Protein AF-A0A506UME7-F1 (afdb_monomer_lite)

InterPro domains:
  IPR020378 Protein of unknown function DUF4186 [PF13811] (30-136)

pLDDT: mean 78.06, std 21.52, range [30.67, 97.12]

Structure (mmCIF, N/CA/C/O backbone):
data_AF-A0A506UME7-F1
#
_entry.id   AF-A0A506UME7-F1
#
loop_
_atom_site.group_PDB
_atom_site.id
_atom_site.type_symbol
_atom_site.label_atom_id
_atom_site.label_alt_id
_atom_site.label_comp_id
_atom_site.label_asym_id
_atom_site.label_entity_id
_atom_site.label_seq_id
_atom_site.pdbx_PDB_ins_code
_atom_site.Cartn_x
_atom_site.Cartn_y
_atom_site.Cartn_z
_atom_site.occupancy
_atom_site.B_iso_or_equiv
_atom_site.auth_seq_id
_atom_site.auth_comp_id
_atom_site.auth_asym_id
_atom_site.auth_atom_id
_atom_site.pdbx_PDB_model_num
ATOM 1 N N . MET A 1 1 ? -0.975 0.465 21.335 1.00 36.22 1 MET A N 1
ATOM 2 C CA . MET A 1 1 ? -1.971 1.555 21.257 1.00 36.22 1 MET A CA 1
ATOM 3 C C . MET A 1 1 ? -1.936 2.112 19.836 1.00 36.22 1 MET A C 1
ATOM 5 O O . MET A 1 1 ? -0.828 2.354 19.367 1.00 36.22 1 MET A O 1
ATOM 9 N N . PRO A 1 2 ? -3.049 2.193 19.084 1.00 43.69 2 PRO A N 1
ATOM 10 C CA . PRO A 1 2 ? -3.061 2.982 17.850 1.00 43.69 2 PRO A CA 1
ATOM 11 C C . PRO A 1 2 ? -2.890 4.473 18.214 1.00 43.69 2 PRO A C 1
ATOM 13 O O . PRO A 1 2 ? -3.521 4.910 19.176 1.00 43.69 2 PRO A O 1
ATOM 16 N N . PRO A 1 3 ? -2.012 5.234 17.540 1.00 41.47 3 PRO A N 1
ATOM 17 C CA . PRO A 1 3 ? -1.840 6.658 17.820 1.00 41.47 3 PRO A CA 1
ATOM 18 C C . PRO A 1 3 ? -3.000 7.485 17.247 1.00 41.47 3 PRO A C 1
ATOM 20 O O . PRO A 1 3 ? -3.569 7.141 16.213 1.00 41.47 3 PRO A O 1
ATOM 23 N N . ALA A 1 4 ? -3.343 8.567 17.943 1.00 41.28 4 ALA A N 1
ATOM 24 C CA . ALA A 1 4 ? -4.382 9.509 17.552 1.00 41.28 4 ALA A CA 1
ATOM 25 C C . ALA A 1 4 ? -3.979 10.318 16.305 1.00 41.28 4 ALA A C 1
ATOM 27 O O . ALA A 1 4 ? -2.841 10.775 16.210 1.00 41.28 4 ALA A O 1
ATOM 28 N N . GLY A 1 5 ? -4.945 10.532 15.406 1.00 42.84 5 GLY A N 1
ATOM 29 C CA . GLY A 1 5 ? -4.922 11.611 14.417 1.00 42.84 5 GLY A CA 1
ATOM 30 C C . GLY A 1 5 ? -4.417 11.239 13.025 1.00 42.84 5 GLY A C 1
ATOM 31 O O . GLY A 1 5 ? -3.428 11.808 12.577 1.00 42.84 5 GLY A O 1
ATOM 32 N N . ALA A 1 6 ? -5.118 10.361 12.296 1.00 45.00 6 ALA A N 1
ATOM 33 C CA . ALA A 1 6 ? -5.141 10.529 10.841 1.00 45.00 6 ALA A CA 1
ATOM 34 C C . ALA A 1 6 ? -6.022 11.758 10.532 1.00 45.00 6 ALA A C 1
ATOM 36 O O . ALA A 1 6 ? -7.106 11.869 11.120 1.00 45.00 6 ALA A O 1
ATOM 37 N N . PRO A 1 7 ? -5.582 12.700 9.679 1.00 43.38 7 PRO A N 1
ATOM 38 C CA . PRO A 1 7 ? -6.384 13.870 9.351 1.00 43.38 7 PRO A CA 1
ATOM 39 C C . PRO A 1 7 ? -7.732 13.426 8.764 1.00 43.38 7 PRO A C 1
ATOM 41 O O . PRO A 1 7 ? -7.770 12.466 7.986 1.00 43.38 7 PRO A O 1
ATOM 44 N N . PRO A 1 8 ? -8.849 14.084 9.124 1.00 40.94 8 PRO A N 1
ATOM 45 C CA . PRO A 1 8 ? -10.132 13.772 8.522 1.00 40.94 8 PRO A CA 1
ATOM 46 C C . PRO A 1 8 ? -10.024 13.979 7.011 1.00 40.94 8 PRO A C 1
ATOM 48 O O . PRO A 1 8 ? -9.600 15.040 6.550 1.00 40.94 8 PRO A O 1
ATOM 51 N N . ILE A 1 9 ? -10.432 12.967 6.245 1.00 49.22 9 ILE A N 1
ATOM 52 C CA . ILE A 1 9 ? -10.709 13.077 4.809 1.00 49.22 9 ILE A CA 1
ATOM 53 C C . ILE A 1 9 ? -11.927 13.994 4.612 1.00 49.22 9 ILE A C 1
ATOM 55 O O . ILE A 1 9 ? -13.024 13.552 4.281 1.00 49.22 9 ILE A O 1
ATOM 59 N N . SER A 1 10 ? -11.764 15.287 4.898 1.00 38.47 10 SER A N 1
ATOM 60 C CA . SER A 1 10 ? -12.780 16.300 4.640 1.00 38.47 10 SER A CA 1
ATOM 61 C C . SER A 1 10 ? -12.920 16.460 3.135 1.00 38.47 10 SER A C 1
ATOM 63 O O . SER A 1 10 ? -12.071 17.045 2.467 1.00 38.47 10 SER A O 1
ATOM 65 N N . ALA A 1 11 ? -14.019 15.927 2.609 1.00 36.09 11 ALA A N 1
ATOM 66 C CA . ALA A 1 11 ? -14.492 16.197 1.266 1.00 36.09 11 ALA A CA 1
ATOM 67 C C . ALA A 1 11 ? -14.890 17.678 1.158 1.00 36.09 11 ALA A C 1
ATOM 69 O O . ALA A 1 11 ? -16.008 18.067 1.492 1.00 36.09 11 ALA A O 1
ATOM 70 N N . LYS A 1 12 ? -13.962 18.511 0.694 1.00 30.67 12 LYS A N 1
ATOM 71 C CA . LYS A 1 12 ? -14.269 19.793 0.059 1.00 30.67 12 LYS A CA 1
ATOM 72 C C . LYS A 1 12 ? -13.954 19.610 -1.419 1.00 30.67 12 LYS A C 1
ATOM 74 O O . LYS A 1 12 ? -12.797 19.565 -1.824 1.00 30.67 12 LYS A O 1
ATOM 79 N N . ALA A 1 13 ? -15.010 19.340 -2.179 1.00 36.31 13 ALA A N 1
ATOM 80 C CA . ALA A 1 13 ? -14.967 19.254 -3.624 1.00 36.31 13 ALA A CA 1
ATOM 81 C C . ALA A 1 13 ? -14.950 20.679 -4.173 1.00 36.31 13 ALA A C 1
ATOM 83 O O . ALA A 1 13 ? -16.007 21.254 -4.404 1.00 36.31 13 ALA A O 1
ATOM 84 N N . ASP A 1 14 ? -13.756 21.226 -4.363 1.00 36.19 14 ASP A N 1
ATOM 85 C CA . ASP A 1 14 ? -13.567 22.369 -5.240 1.00 36.19 14 ASP A CA 1
ATOM 86 C C . ASP A 1 14 ? -12.869 21.845 -6.496 1.00 36.19 14 ASP A C 1
ATOM 88 O O . ASP A 1 14 ? -11.717 21.405 -6.475 1.00 36.19 14 ASP A O 1
ATOM 92 N N . SER A 1 15 ? -13.641 21.788 -7.584 1.00 41.72 15 SER A N 1
ATOM 93 C CA . SER A 1 15 ? -13.121 21.672 -8.942 1.00 41.72 15 SER A CA 1
ATOM 94 C C . SER A 1 15 ? -12.063 22.745 -9.121 1.00 41.72 15 SER A C 1
ATOM 96 O O . SER A 1 15 ? -12.453 23.899 -9.105 1.00 41.72 15 SER A O 1
ATOM 98 N N . GLU A 1 16 ? -10.796 22.377 -9.315 1.00 40.19 16 GLU A N 1
ATOM 99 C CA . GLU A 1 16 ? -9.862 23.013 -10.251 1.00 40.19 16 GLU A CA 1
ATOM 100 C C . GLU A 1 16 ? -8.704 22.050 -10.572 1.00 40.19 16 GLU A C 1
ATOM 102 O O . GLU A 1 16 ? -8.325 21.155 -9.818 1.00 40.19 16 GLU A O 1
ATOM 107 N N . ARG A 1 17 ? -8.218 22.180 -11.799 1.00 45.94 17 ARG A N 1
ATOM 108 C CA . ARG A 1 17 ? -7.328 21.274 -12.517 1.00 45.94 17 ARG A CA 1
ATOM 109 C C . ARG A 1 17 ? -5.877 21.404 -12.029 1.00 45.94 17 ARG A C 1
ATOM 111 O O . ARG A 1 17 ? -5.303 22.477 -12.097 1.00 45.94 17 ARG A O 1
ATOM 118 N N . GLY A 1 18 ? -5.255 20.271 -11.696 1.00 44.56 18 GLY A N 1
ATOM 119 C CA . GLY A 1 18 ? -3.843 19.999 -12.004 1.00 44.56 18 GLY A CA 1
ATOM 120 C C . GLY A 1 18 ? -2.760 20.751 -11.221 1.00 44.56 18 GLY A C 1
ATOM 121 O O . GLY A 1 18 ? -2.018 21.532 -11.797 1.00 44.56 18 GLY A O 1
ATOM 122 N N . SER A 1 19 ? -2.577 20.429 -9.945 1.00 41.78 19 SER A N 1
ATOM 123 C CA . SER A 1 19 ? -1.270 20.197 -9.298 1.00 41.78 19 SER A CA 1
ATOM 124 C C . SER A 1 19 ? -1.540 19.872 -7.829 1.00 41.78 19 SER A C 1
ATOM 126 O O . SER A 1 19 ? -2.389 20.497 -7.203 1.00 41.78 19 SER A O 1
ATOM 128 N N . ALA A 1 20 ? -0.900 18.838 -7.282 1.00 45.56 20 ALA A N 1
ATOM 129 C CA . ALA A 1 20 ? -1.061 18.515 -5.869 1.00 45.56 20 ALA A CA 1
ATOM 130 C C . ALA A 1 20 ? -0.527 19.692 -5.037 1.00 45.56 20 ALA A C 1
ATOM 132 O O . ALA A 1 20 ? 0.673 19.967 -5.079 1.00 45.56 20 ALA A O 1
ATOM 133 N N . SER A 1 21 ? -1.408 20.391 -4.315 1.00 45.84 21 SER A N 1
ATOM 134 C CA . SER A 1 21 ? -1.017 21.485 -3.426 1.00 45.84 21 SER A CA 1
ATOM 135 C C . SER A 1 21 ? 0.079 21.011 -2.459 1.00 45.84 21 SER A C 1
ATOM 137 O O . SER A 1 21 ? 0.008 19.871 -1.979 1.00 45.84 21 SER A O 1
ATOM 139 N N . PRO A 1 22 ? 1.082 21.851 -2.141 1.00 51.66 22 PRO A N 1
ATOM 140 C CA . PRO A 1 22 ? 2.196 21.495 -1.253 1.00 51.66 22 PRO A CA 1
ATOM 141 C C . PRO A 1 22 ? 1.729 20.936 0.103 1.00 51.66 22 PRO A C 1
ATOM 143 O O . PRO A 1 22 ? 2.378 20.050 0.662 1.00 51.66 22 PRO A O 1
ATOM 146 N N . ASP A 1 23 ? 0.549 21.356 0.560 1.00 60.50 23 ASP A N 1
ATOM 147 C CA . ASP A 1 23 ? -0.107 20.896 1.787 1.00 60.50 23 ASP A CA 1
ATOM 148 C C . ASP A 1 23 ? -0.432 19.392 1.772 1.00 60.50 23 ASP A C 1
ATOM 150 O O . ASP A 1 23 ? -0.302 18.706 2.785 1.00 60.50 23 ASP A O 1
ATOM 154 N N . THR A 1 24 ? -0.783 18.835 0.607 1.00 64.25 24 THR A N 1
ATOM 155 C CA . THR A 1 24 ? -1.095 17.400 0.465 1.00 64.25 24 THR A CA 1
ATOM 156 C C . THR A 1 24 ? 0.176 16.547 0.519 1.00 64.25 24 THR A C 1
ATOM 158 O O . THR A 1 24 ? 0.199 15.476 1.128 1.00 64.25 24 THR A O 1
ATOM 161 N N . GLN A 1 25 ? 1.267 17.039 -0.073 1.00 64.25 25 GLN A N 1
ATOM 162 C CA . GLN A 1 25 ? 2.561 16.354 -0.070 1.00 64.25 25 GLN A CA 1
ATOM 163 C C . GLN A 1 25 ? 3.177 16.332 1.341 1.00 64.25 25 GLN A C 1
ATOM 165 O O . GLN A 1 25 ? 3.729 15.311 1.760 1.00 64.25 25 GLN A O 1
ATOM 170 N N . ALA A 1 26 ? 3.048 17.439 2.082 1.00 70.25 26 ALA A N 1
ATOM 171 C CA . ALA A 1 26 ? 3.470 17.544 3.476 1.00 70.25 26 ALA A CA 1
ATOM 172 C C . ALA A 1 26 ? 2.657 16.607 4.388 1.00 70.25 26 ALA A C 1
ATOM 174 O O . ALA A 1 26 ? 3.249 15.831 5.142 1.00 70.25 26 ALA A O 1
ATOM 175 N N . ALA A 1 27 ? 1.328 16.575 4.232 1.00 81.62 27 ALA A N 1
ATOM 176 C CA . ALA A 1 27 ? 0.447 15.682 4.988 1.00 81.62 27 ALA A CA 1
ATOM 177 C C . ALA A 1 27 ? 0.789 14.191 4.783 1.00 81.62 27 ALA A C 1
ATOM 179 O O . ALA A 1 27 ? 0.838 13.415 5.741 1.00 81.62 27 ALA A O 1
ATOM 180 N N . PHE A 1 28 ? 1.102 13.764 3.552 1.00 91.44 28 PHE A N 1
ATOM 181 C CA . PHE A 1 28 ? 1.576 12.394 3.322 1.00 91.44 28 PHE A CA 1
ATOM 182 C C . PHE A 1 28 ? 2.943 12.127 3.954 1.00 91.44 28 PHE A C 1
ATOM 184 O O . PHE A 1 28 ? 3.187 11.014 4.423 1.00 91.44 28 PHE A O 1
ATOM 191 N N . GLY A 1 29 ? 3.826 13.124 4.010 1.00 90.31 29 GLY A N 1
ATOM 192 C CA . GLY A 1 29 ? 5.106 13.022 4.706 1.00 90.31 29 GLY A CA 1
ATOM 193 C C . GLY A 1 29 ? 4.941 12.620 6.174 1.00 90.31 29 GLY A C 1
ATOM 194 O O . GLY A 1 29 ? 5.611 11.690 6.632 1.00 90.31 29 GLY A O 1
ATOM 195 N N . GLU A 1 30 ? 4.006 13.256 6.878 1.00 91.62 30 GLU A N 1
ATOM 196 C CA . GLU A 1 30 ? 3.689 12.967 8.281 1.00 91.62 30 GLU A CA 1
ATOM 197 C C . GLU A 1 30 ? 3.108 11.561 8.466 1.00 91.62 30 GLU A C 1
ATOM 199 O O . GLU A 1 30 ? 3.605 10.791 9.292 1.00 91.62 30 GLU A O 1
ATOM 204 N N . ILE A 1 31 ? 2.132 11.172 7.637 1.00 93.75 31 ILE A N 1
ATOM 205 C CA . ILE A 1 31 ? 1.535 9.826 7.667 1.00 93.75 31 ILE A CA 1
ATOM 206 C C . ILE A 1 31 ? 2.617 8.756 7.456 1.00 93.75 31 ILE A C 1
ATOM 208 O O . ILE A 1 31 ? 2.710 7.775 8.202 1.00 93.75 31 ILE A O 1
ATOM 212 N N . LEU A 1 32 ? 3.489 8.943 6.461 1.00 93.81 32 LEU A N 1
ATOM 213 C CA . LEU A 1 32 ? 4.578 8.009 6.174 1.00 93.81 32 LEU A CA 1
ATOM 214 C C . LEU A 1 32 ? 5.632 7.975 7.287 1.00 93.81 32 LEU A C 1
ATOM 216 O O . LEU A 1 32 ? 6.213 6.914 7.535 1.00 93.81 32 LEU A O 1
ATOM 220 N N . ALA A 1 33 ? 5.896 9.098 7.956 1.00 92.00 33 ALA A N 1
ATOM 221 C CA . ALA A 1 33 ? 6.779 9.145 9.117 1.00 92.00 33 ALA A CA 1
ATOM 222 C C . ALA A 1 33 ? 6.180 8.373 10.302 1.00 92.00 33 ALA A C 1
ATOM 224 O O . ALA A 1 33 ? 6.863 7.538 10.898 1.00 92.00 33 ALA A O 1
ATOM 225 N N . GLN A 1 34 ? 4.888 8.556 10.577 1.00 92.69 34 GLN A N 1
ATOM 226 C CA . GLN A 1 34 ? 4.179 7.843 11.637 1.00 92.69 34 GLN A CA 1
ATOM 227 C C . GLN A 1 34 ? 4.165 6.331 11.389 1.00 92.69 34 GLN A C 1
ATOM 229 O O . GLN A 1 34 ? 4.444 5.545 12.294 1.00 92.69 34 GLN A O 1
ATOM 234 N N . LEU A 1 35 ? 3.920 5.895 10.153 1.00 92.88 35 LEU A N 1
ATOM 235 C CA . LEU A 1 35 ? 3.914 4.476 9.795 1.00 92.88 35 LEU A CA 1
ATOM 236 C C . LEU A 1 35 ? 5.278 3.803 10.004 1.00 92.88 35 LEU A C 1
ATOM 238 O O . LEU A 1 35 ? 5.323 2.630 10.380 1.00 92.88 35 LEU A O 1
ATOM 242 N N . LYS A 1 36 ? 6.388 4.533 9.819 1.00 90.44 36 LYS A N 1
ATOM 243 C CA . LYS A 1 36 ? 7.753 4.020 10.046 1.00 90.44 36 LYS A CA 1
ATOM 244 C C . LYS A 1 36 ? 8.053 3.708 11.513 1.00 90.44 36 LYS A C 1
ATOM 246 O O . LYS A 1 36 ? 8.998 2.972 11.767 1.00 90.44 36 LYS A O 1
ATOM 251 N N . THR A 1 37 ? 7.251 4.187 12.464 1.00 91.94 37 THR A N 1
ATOM 252 C CA . THR A 1 37 ? 7.393 3.806 13.883 1.00 91.94 37 THR A CA 1
ATOM 253 C C . THR A 1 37 ? 7.060 2.330 14.135 1.00 91.94 37 THR A C 1
ATOM 255 O O . THR A 1 37 ? 7.477 1.756 15.136 1.00 91.94 37 THR A O 1
ATOM 258 N N . SER A 1 38 ? 6.335 1.677 13.220 1.00 94.06 38 SER A N 1
ATOM 259 C CA . SER A 1 38 ? 6.072 0.241 13.287 1.00 94.06 38 SER A CA 1
ATOM 260 C C . SER A 1 38 ? 7.217 -0.559 12.663 1.00 94.06 38 SER A C 1
ATOM 262 O O . SER A 1 38 ? 7.435 -0.481 11.454 1.00 94.06 38 SER A O 1
ATOM 264 N N . GLU A 1 39 ? 7.867 -1.432 13.441 1.00 92.62 39 GLU A N 1
ATOM 265 C CA . GLU A 1 39 ? 8.934 -2.331 12.954 1.00 92.62 39 GLU A CA 1
ATOM 266 C C . GLU A 1 39 ? 8.507 -3.193 11.755 1.00 92.62 39 GLU A C 1
ATOM 268 O O . GLU A 1 39 ? 9.299 -3.520 10.864 1.00 92.62 39 GLU A O 1
ATOM 273 N N . PHE A 1 40 ? 7.230 -3.586 11.711 1.00 92.44 40 PHE A N 1
ATOM 274 C CA . PHE A 1 40 ? 6.695 -4.326 10.575 1.00 92.44 40 PHE A CA 1
ATOM 275 C C . PHE A 1 40 ? 6.672 -3.478 9.307 1.00 92.44 40 PHE A C 1
ATOM 277 O O . PHE A 1 40 ? 6.978 -3.985 8.238 1.00 92.44 40 PHE A O 1
ATOM 284 N N . ARG A 1 41 ? 6.330 -2.193 9.404 1.00 93.25 41 ARG A N 1
ATOM 285 C CA . ARG A 1 41 ? 6.206 -1.305 8.242 1.00 93.25 41 ARG A CA 1
ATOM 286 C C . ARG A 1 41 ? 7.551 -0.736 7.807 1.00 93.25 41 ARG A C 1
ATOM 288 O O . ARG A 1 41 ? 7.805 -0.609 6.612 1.00 93.25 41 ARG A O 1
ATOM 295 N N . ALA A 1 42 ? 8.434 -0.464 8.765 1.00 92.69 42 ALA A N 1
ATOM 296 C CA . ALA A 1 42 ? 9.763 0.087 8.527 1.00 92.69 42 ALA A CA 1
ATOM 297 C C . ALA A 1 42 ? 10.655 -0.820 7.662 1.00 92.69 42 ALA A C 1
ATOM 299 O O . ALA A 1 42 ? 11.495 -0.319 6.917 1.00 92.69 42 ALA A O 1
ATOM 300 N N . ARG A 1 43 ? 10.452 -2.146 7.710 1.00 93.38 43 ARG A N 1
ATOM 301 C CA . ARG A 1 43 ? 11.274 -3.112 6.958 1.00 93.38 43 ARG A CA 1
ATOM 302 C C . ARG A 1 43 ? 11.049 -3.084 5.441 1.00 93.38 43 ARG A C 1
ATOM 304 O O . ARG A 1 43 ? 11.849 -3.649 4.698 1.00 93.38 43 ARG A O 1
ATOM 311 N N . PHE A 1 44 ? 9.959 -2.479 4.961 1.00 94.12 44 PHE A N 1
ATOM 312 C CA . PHE A 1 44 ? 9.653 -2.458 3.532 1.00 94.12 44 PHE A CA 1
ATOM 313 C C . PHE A 1 44 ? 10.495 -1.411 2.794 1.00 94.12 44 PHE A C 1
ATOM 315 O O . PHE A 1 44 ? 10.565 -0.235 3.159 1.00 94.12 44 PHE A O 1
ATOM 322 N N . SER A 1 45 ? 11.122 -1.845 1.705 1.00 92.56 45 SER A N 1
ATOM 323 C CA . SER A 1 45 ? 11.948 -1.020 0.825 1.00 92.56 45 SER A CA 1
ATOM 324 C C . SER A 1 45 ? 11.852 -1.529 -0.612 1.00 92.56 45 SER A C 1
ATOM 326 O O . SER A 1 45 ? 11.550 -2.699 -0.841 1.00 92.56 45 SER A O 1
ATOM 328 N N . LEU A 1 46 ? 12.086 -0.656 -1.593 1.00 93.31 46 LEU A N 1
ATOM 329 C CA . LEU A 1 46 ? 12.192 -1.072 -2.990 1.00 93.31 46 LEU A CA 1
ATOM 330 C C . LEU A 1 46 ? 13.626 -1.533 -3.266 1.00 93.31 46 LEU A C 1
ATOM 332 O O . LEU A 1 46 ? 14.569 -0.778 -3.026 1.00 93.31 46 LEU A O 1
ATOM 336 N N . SER A 1 47 ? 13.793 -2.746 -3.798 1.00 92.62 47 SER A N 1
ATOM 337 C CA . SER A 1 47 ? 15.080 -3.195 -4.344 1.00 92.62 47 SER A CA 1
ATOM 338 C C . SER A 1 47 ? 15.479 -2.346 -5.555 1.00 92.62 47 SER A C 1
ATOM 340 O O . SER A 1 47 ? 14.628 -1.696 -6.165 1.00 92.62 47 SER A O 1
ATOM 342 N N . ARG A 1 48 ? 16.760 -2.380 -5.951 1.00 92.06 48 ARG A N 1
ATOM 343 C CA . ARG A 1 48 ? 17.241 -1.654 -7.142 1.00 92.06 48 ARG A CA 1
ATOM 344 C C . ARG A 1 48 ? 16.434 -1.998 -8.399 1.00 92.06 48 ARG A C 1
ATOM 346 O O . ARG A 1 48 ? 16.053 -1.094 -9.134 1.00 92.06 48 ARG A O 1
ATOM 353 N N . ASP A 1 49 ? 16.086 -3.269 -8.587 1.00 92.81 49 ASP A N 1
ATOM 354 C CA . ASP A 1 49 ? 15.289 -3.719 -9.736 1.00 92.81 49 ASP A CA 1
ATOM 355 C C . ASP A 1 49 ? 13.867 -3.153 -9.720 1.00 92.81 49 ASP A C 1
ATOM 357 O O . ASP A 1 49 ? 13.347 -2.746 -10.758 1.00 92.81 49 ASP A O 1
ATOM 361 N N . LEU A 1 50 ? 13.239 -3.088 -8.540 1.00 93.88 50 LEU A N 1
ATOM 362 C CA . LEU A 1 50 ? 11.899 -2.521 -8.387 1.00 93.88 50 LEU A CA 1
ATOM 363 C C . LEU A 1 50 ? 11.901 -0.998 -8.536 1.00 93.88 50 LEU A C 1
ATOM 365 O O . LEU A 1 50 ? 10.952 -0.454 -9.094 1.00 93.88 50 LEU A O 1
ATOM 369 N N . GLN A 1 51 ? 12.960 -0.318 -8.089 1.00 92.88 51 GLN A N 1
ATOM 370 C CA . GLN A 1 51 ? 13.156 1.110 -8.352 1.00 92.88 51 GLN A CA 1
ATOM 371 C C . GLN A 1 51 ? 13.333 1.360 -9.854 1.00 92.88 51 GLN A C 1
ATOM 373 O O . GLN A 1 51 ? 12.665 2.223 -10.412 1.00 92.88 51 GLN A O 1
ATOM 378 N N . ALA A 1 52 ? 14.172 0.574 -10.534 1.00 91.81 52 ALA A N 1
ATOM 379 C CA . ALA A 1 52 ? 14.365 0.683 -11.977 1.00 91.81 52 ALA A CA 1
ATOM 380 C C . ALA A 1 52 ? 13.066 0.394 -12.746 1.00 91.81 52 ALA A C 1
ATOM 382 O O . ALA A 1 52 ? 12.737 1.116 -13.681 1.00 91.81 52 ALA A O 1
ATOM 383 N N . TYR A 1 53 ? 12.297 -0.615 -12.327 1.00 93.19 53 TYR A N 1
ATOM 384 C CA . TYR A 1 53 ? 10.972 -0.893 -12.879 1.00 93.19 53 TYR A CA 1
ATOM 385 C C . TYR A 1 53 ? 10.013 0.290 -12.689 1.00 93.19 53 TYR A C 1
ATOM 387 O O . TYR A 1 53 ? 9.362 0.696 -13.647 1.00 93.19 53 TYR A O 1
ATOM 395 N N . ALA A 1 54 ? 9.955 0.867 -11.483 1.00 92.81 54 ALA A N 1
ATOM 396 C CA . ALA A 1 54 ? 9.118 2.029 -11.193 1.00 92.81 54 ALA A CA 1
ATOM 397 C C . ALA A 1 54 ? 9.499 3.239 -12.063 1.00 92.81 54 ALA A C 1
ATOM 399 O O . ALA A 1 54 ? 8.618 3.868 -12.640 1.00 92.81 54 ALA A O 1
ATOM 400 N N . ARG A 1 55 ? 10.802 3.513 -12.227 1.00 90.31 55 ARG A N 1
ATOM 401 C CA . ARG A 1 55 ? 11.301 4.582 -13.110 1.00 90.31 55 ARG A CA 1
ATOM 402 C C . ARG A 1 55 ? 10.935 4.339 -14.572 1.00 90.31 55 ARG A C 1
ATOM 404 O O . ARG A 1 55 ? 10.433 5.251 -15.207 1.00 90.31 55 ARG A O 1
ATOM 411 N N . ARG A 1 56 ? 11.148 3.120 -15.087 1.00 91.75 56 ARG A N 1
ATOM 412 C CA . ARG A 1 56 ? 10.843 2.775 -16.489 1.00 91.75 56 ARG A CA 1
ATOM 413 C C . ARG A 1 56 ? 9.356 2.870 -16.814 1.00 91.75 56 ARG A C 1
ATOM 415 O O . ARG A 1 56 ? 9.005 3.237 -17.925 1.00 91.75 56 ARG A O 1
ATOM 422 N N . LYS A 1 57 ? 8.486 2.486 -15.877 1.00 91.62 57 LYS A N 1
ATOM 423 C CA . LYS A 1 57 ? 7.032 2.536 -16.085 1.00 91.62 57 LYS A CA 1
ATOM 424 C C . LYS A 1 57 ? 6.460 3.945 -15.962 1.00 91.62 57 LYS A C 1
ATOM 426 O O . LYS A 1 57 ? 5.470 4.232 -16.623 1.00 91.62 57 LYS A O 1
ATOM 431 N N . GLY A 1 58 ? 7.073 4.794 -15.142 1.00 90.69 58 GLY A N 1
ATOM 432 C CA . GLY A 1 58 ? 6.581 6.143 -14.895 1.00 90.69 58 GLY A CA 1
ATOM 433 C C . GLY A 1 58 ? 5.377 6.174 -13.953 1.00 90.69 58 GLY A C 1
ATOM 434 O O . GLY A 1 58 ? 4.844 5.145 -13.523 1.00 90.69 58 GLY A O 1
ATOM 435 N N . LEU A 1 59 ? 4.975 7.390 -13.586 1.00 90.00 59 LEU A N 1
ATOM 436 C CA . LEU A 1 59 ? 3.965 7.611 -12.550 1.00 90.00 59 LEU A CA 1
ATOM 437 C C . LEU A 1 59 ? 2.557 7.192 -13.001 1.00 90.00 59 LEU A C 1
ATOM 439 O O . LEU A 1 59 ? 1.851 6.553 -12.224 1.00 90.00 59 LEU A O 1
ATOM 443 N N . LEU A 1 60 ? 2.185 7.476 -14.254 1.00 91.06 60 LEU A N 1
ATOM 444 C CA . LEU A 1 60 ? 0.858 7.160 -14.799 1.00 91.06 60 LEU A CA 1
ATOM 445 C C . LEU A 1 60 ? 0.572 5.652 -14.790 1.00 91.06 60 LEU A C 1
ATOM 447 O O . LEU A 1 60 ? -0.423 5.211 -14.224 1.00 91.06 60 LEU A O 1
ATOM 451 N N . ALA A 1 61 ? 1.496 4.833 -15.298 1.00 93.81 61 ALA A N 1
ATOM 452 C CA . ALA A 1 61 ? 1.321 3.380 -15.291 1.00 93.81 61 ALA A CA 1
ATOM 453 C C . ALA A 1 61 ? 1.280 2.804 -13.861 1.00 93.81 61 ALA A C 1
ATOM 455 O O . ALA A 1 61 ? 0.562 1.844 -13.576 1.00 93.81 61 ALA A O 1
ATOM 456 N N . LEU A 1 62 ? 2.051 3.374 -12.926 1.00 95.06 62 LEU A N 1
ATOM 457 C CA . LEU A 1 62 ? 1.988 2.968 -11.519 1.00 95.06 62 LEU A CA 1
ATOM 458 C C . LEU A 1 62 ? 0.649 3.338 -10.874 1.00 95.06 62 LEU A C 1
ATOM 460 O O . LEU A 1 62 ? 0.161 2.563 -10.046 1.00 95.06 62 LEU A O 1
ATOM 464 N N . GLN A 1 63 ? 0.068 4.477 -11.254 1.00 95.75 63 GLN A N 1
ATOM 465 C CA . GLN A 1 63 ? -1.255 4.901 -10.817 1.00 95.75 63 GLN A CA 1
ATOM 466 C C . GLN A 1 63 ? -2.330 3.929 -11.313 1.00 95.75 63 GLN A C 1
ATOM 468 O O . GLN A 1 63 ? -3.057 3.383 -10.488 1.00 95.75 63 GLN A O 1
ATOM 473 N N . GLU A 1 64 ? -2.359 3.613 -12.609 1.00 96.31 64 GLU A N 1
ATOM 474 C CA . GLU A 1 64 ? -3.300 2.641 -13.191 1.00 96.31 64 GLU A CA 1
ATOM 475 C C . GLU A 1 64 ? -3.204 1.269 -12.505 1.00 96.31 64 GLU A C 1
ATOM 477 O O . GLU A 1 64 ? -4.202 0.632 -12.155 1.00 96.31 64 GLU A O 1
ATOM 482 N N . HIS A 1 65 ? -1.978 0.799 -12.248 1.00 96.88 65 HIS A N 1
ATOM 483 C CA . HIS A 1 65 ? -1.771 -0.444 -11.512 1.00 96.88 65 HIS A CA 1
ATOM 484 C C . HIS A 1 65 ? -2.330 -0.368 -10.088 1.00 96.88 65 HIS A C 1
ATOM 486 O O . HIS A 1 65 ? -2.934 -1.336 -9.619 1.00 96.88 65 HIS A O 1
ATOM 492 N N . ALA A 1 66 ? -2.117 0.750 -9.388 1.00 97.06 66 ALA A N 1
ATOM 493 C CA . ALA A 1 66 ? -2.647 0.958 -8.048 1.00 97.06 66 ALA A CA 1
ATOM 494 C C . ALA A 1 66 ? -4.177 1.001 -8.047 1.00 97.06 66 ALA A C 1
ATOM 496 O O . ALA A 1 66 ? -4.786 0.283 -7.257 1.00 97.06 66 ALA A O 1
ATOM 497 N N . GLU A 1 67 ? -4.792 1.743 -8.964 1.00 96.94 67 GLU A N 1
ATOM 498 C CA . GLU A 1 67 ? -6.244 1.808 -9.149 1.00 96.94 67 GLU A CA 1
ATOM 499 C C . GLU A 1 67 ? -6.853 0.423 -9.337 1.00 96.94 67 GLU A C 1
ATOM 501 O O . GLU A 1 67 ? -7.782 0.045 -8.614 1.00 96.94 67 GLU A O 1
ATOM 506 N N . ARG A 1 68 ? -6.276 -0.377 -10.238 1.00 96.88 68 ARG A N 1
ATOM 507 C CA . ARG A 1 68 ? -6.735 -1.744 -10.483 1.00 96.88 68 ARG A CA 1
ATOM 508 C C . ARG A 1 68 ? -6.590 -2.618 -9.239 1.00 96.88 68 ARG A C 1
ATOM 510 O O . ARG A 1 68 ? -7.542 -3.283 -8.838 1.00 96.88 68 ARG A O 1
ATOM 517 N N . PHE A 1 69 ? -5.427 -2.606 -8.582 1.00 96.12 69 PHE A N 1
ATOM 518 C CA . PHE A 1 69 ? -5.213 -3.426 -7.386 1.00 96.12 69 PHE A CA 1
ATOM 519 C C . PHE A 1 69 ? -6.133 -3.039 -6.228 1.00 96.12 69 PHE A C 1
ATOM 521 O O . PHE A 1 69 ? -6.633 -3.926 -5.538 1.00 96.12 69 PHE A O 1
ATOM 528 N N . ILE A 1 70 ? -6.356 -1.744 -6.004 1.00 96.12 70 ILE A N 1
ATOM 529 C CA . ILE A 1 70 ? -7.254 -1.265 -4.953 1.00 96.12 70 ILE A CA 1
ATOM 530 C C . ILE A 1 70 ? -8.694 -1.645 -5.279 1.00 96.12 70 ILE A C 1
ATOM 532 O O . ILE A 1 70 ? -9.368 -2.211 -4.419 1.00 96.12 70 ILE A O 1
ATOM 536 N N . SER A 1 71 ? -9.141 -1.424 -6.513 1.00 94.38 71 SER A N 1
ATOM 537 C CA . SER A 1 71 ? -10.511 -1.725 -6.936 1.00 94.38 71 SER A CA 1
ATOM 538 C C . SER A 1 71 ? -10.829 -3.219 -6.864 1.00 94.38 71 SER A C 1
ATOM 540 O O . SER A 1 71 ? -11.861 -3.604 -6.325 1.00 94.38 71 SER A O 1
ATOM 542 N N . GLU A 1 72 ? -9.923 -4.075 -7.336 1.00 92.62 72 GLU A N 1
ATOM 543 C CA . GLU A 1 72 ? -10.144 -5.525 -7.363 1.00 92.62 72 GLU A CA 1
ATOM 544 C C . GLU A 1 72 ? -10.001 -6.173 -5.981 1.00 92.62 72 GLU A C 1
ATOM 546 O O . GLU A 1 72 ? -10.737 -7.100 -5.645 1.00 92.62 72 GLU A O 1
ATOM 551 N N . ARG A 1 73 ? -9.019 -5.735 -5.181 1.00 93.62 73 ARG A N 1
ATOM 552 C CA . ARG A 1 73 ? -8.570 -6.502 -4.004 1.00 93.62 73 ARG A CA 1
ATOM 553 C C . ARG A 1 73 ? -8.904 -5.873 -2.669 1.00 93.62 73 ARG A C 1
ATOM 555 O O . ARG A 1 73 ? -8.820 -6.577 -1.672 1.00 93.62 73 ARG A O 1
ATOM 562 N N . LEU A 1 74 ? -9.239 -4.586 -2.625 1.00 92.81 74 LEU A N 1
ATOM 563 C CA . LEU A 1 74 ? -9.449 -3.876 -1.363 1.00 92.81 74 LEU A CA 1
ATOM 564 C C . LEU A 1 74 ? -10.802 -3.168 -1.310 1.00 92.81 74 LEU A C 1
ATOM 566 O O . LEU A 1 74 ? -11.431 -3.175 -0.258 1.00 92.81 74 LEU A O 1
ATOM 570 N N . ALA A 1 75 ? -11.279 -2.613 -2.424 1.00 92.94 75 ALA A N 1
ATOM 571 C CA . ALA A 1 75 ? -12.505 -1.826 -2.494 1.00 92.94 75 ALA A CA 1
ATOM 572 C C . ALA A 1 75 ? -13.805 -2.568 -2.141 1.00 92.94 75 ALA A C 1
ATOM 574 O O . ALA A 1 75 ? -14.671 -1.915 -1.559 1.00 92.94 75 ALA A O 1
ATOM 575 N N . PRO A 1 76 ? -13.984 -3.881 -2.397 1.00 94.44 76 PRO A N 1
ATOM 576 C CA . PRO A 1 76 ? -15.189 -4.595 -1.973 1.00 94.44 76 PRO A CA 1
ATOM 577 C C . PRO A 1 76 ? -15.384 -4.566 -0.453 1.00 94.44 76 PRO A C 1
ATOM 579 O O . PRO A 1 76 ? -14.409 -4.530 0.297 1.00 94.44 76 PRO A O 1
ATOM 582 N N . ALA A 1 77 ? -16.637 -4.610 0.013 1.00 91.38 77 ALA A N 1
ATOM 583 C CA . ALA A 1 77 ? -16.974 -4.588 1.444 1.00 91.38 77 ALA A CA 1
ATOM 584 C C . ALA A 1 77 ? -16.359 -5.755 2.234 1.00 91.38 77 ALA A C 1
ATOM 586 O O . ALA A 1 77 ? -15.931 -5.588 3.376 1.00 91.38 77 ALA A O 1
ATOM 587 N N . GLN A 1 78 ? -16.303 -6.922 1.593 1.00 90.12 78 GLN A N 1
ATOM 588 C CA . GLN A 1 78 ? -15.705 -8.151 2.103 1.00 90.12 78 GLN A CA 1
ATOM 589 C C . GLN A 1 78 ? -14.736 -8.679 1.047 1.00 90.12 78 GLN A C 1
ATOM 591 O O . GLN A 1 78 ? -15.104 -9.514 0.217 1.00 90.12 78 GLN A O 1
ATOM 596 N N . PRO A 1 79 ? -13.516 -8.134 0.984 1.00 88.38 79 PRO A N 1
ATOM 597 C CA . PRO A 1 79 ? -12.626 -8.493 -0.093 1.00 88.38 79 PRO A CA 1
ATOM 598 C C . PRO A 1 79 ? -12.010 -9.884 0.158 1.00 88.38 79 PRO A C 1
ATOM 600 O O . PRO A 1 79 ? -11.779 -10.305 1.294 1.00 88.38 79 PRO A O 1
ATOM 603 N N . PHE A 1 80 ? -11.779 -10.640 -0.919 1.00 85.19 80 PHE A N 1
ATOM 604 C CA . PHE A 1 80 ? -11.380 -12.048 -0.834 1.00 85.19 80 PHE A CA 1
ATOM 605 C C . PHE A 1 80 ? -10.054 -12.216 -0.080 1.00 85.19 80 PHE A C 1
ATOM 607 O O . PHE A 1 80 ? -9.086 -11.519 -0.380 1.00 85.19 80 PHE A O 1
ATOM 614 N N . LYS A 1 81 ? -10.000 -13.157 0.875 1.00 87.50 81 LYS A N 1
ATOM 615 C CA . LYS A 1 81 ? -8.828 -13.429 1.735 1.00 87.50 81 LYS A CA 1
ATOM 616 C C . LYS A 1 81 ? -8.298 -12.190 2.473 1.00 87.50 81 LYS A C 1
ATOM 618 O O . LYS A 1 81 ? -7.081 -11.993 2.526 1.00 87.50 81 LYS A O 1
ATOM 623 N N . ASP A 1 82 ? -9.185 -11.362 3.031 1.00 86.12 82 ASP A N 1
ATOM 624 C CA . ASP A 1 82 ? -8.801 -10.178 3.815 1.00 86.12 82 ASP A CA 1
ATOM 625 C C . ASP A 1 82 ? -7.701 -10.489 4.847 1.00 86.12 82 ASP A C 1
ATOM 627 O O . ASP A 1 82 ? -7.692 -11.533 5.500 1.00 86.12 82 ASP A O 1
ATOM 631 N N . GLY A 1 83 ? -6.688 -9.623 4.905 1.00 85.38 83 GLY A N 1
ATOM 632 C CA . GLY A 1 83 ? -5.443 -9.854 5.654 1.00 85.38 83 GLY A CA 1
ATOM 633 C C . GLY A 1 83 ? -4.340 -10.621 4.907 1.00 85.38 83 GLY A C 1
ATOM 634 O O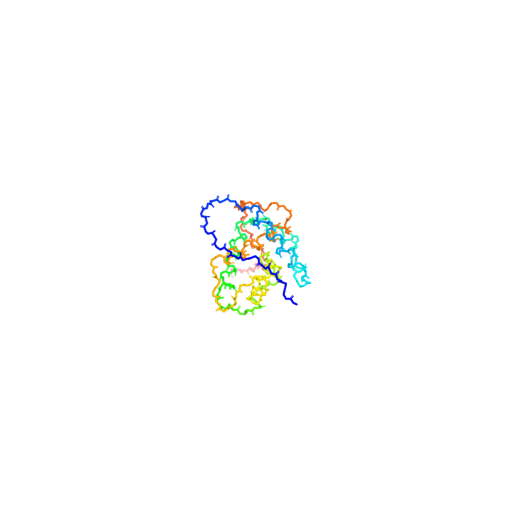 . GLY A 1 83 ? -3.185 -10.567 5.325 1.00 85.38 83 GLY A O 1
ATOM 635 N N . LYS A 1 84 ? -4.645 -11.298 3.790 1.00 87.25 84 LYS A N 1
ATOM 636 C CA . LYS A 1 84 ? -3.684 -12.050 2.948 1.00 87.25 84 LYS A CA 1
ATOM 637 C C . LYS A 1 84 ? -3.819 -11.740 1.446 1.00 87.25 84 LYS A C 1
ATOM 639 O O . LYS A 1 84 ? -3.420 -12.536 0.600 1.00 87.25 84 LYS A O 1
ATOM 644 N N . GLN A 1 85 ? -4.391 -10.587 1.116 1.00 85.69 85 GLN A N 1
ATOM 645 C CA . GLN A 1 85 ? -4.817 -10.209 -0.242 1.00 85.69 85 GLN A CA 1
ATOM 646 C C . GLN A 1 85 ? -3.657 -9.738 -1.114 1.00 85.69 85 GLN A C 1
ATOM 648 O O . GLN A 1 85 ? -3.624 -9.971 -2.324 1.00 85.69 85 GLN A O 1
ATOM 653 N N . THR A 1 86 ? -2.701 -9.057 -0.482 1.00 85.56 86 THR A N 1
ATOM 654 C CA . THR A 1 86 ? -1.579 -8.413 -1.154 1.00 85.56 86 THR A CA 1
ATOM 655 C C . THR A 1 86 ? -0.301 -9.235 -0.980 1.00 85.56 86 THR A C 1
ATOM 657 O O . THR A 1 86 ? 0.168 -9.401 0.151 1.00 85.56 86 THR A O 1
ATOM 660 N N . PRO A 1 87 ? 0.325 -9.700 -2.078 1.00 91.06 87 PRO A N 1
ATOM 661 C CA . PRO A 1 87 ? 1.645 -10.328 -2.031 1.00 91.06 87 PRO A CA 1
ATOM 662 C C . PRO A 1 87 ? 2.692 -9.420 -1.369 1.00 91.06 87 PRO A C 1
ATOM 664 O O . PRO A 1 87 ? 2.629 -8.207 -1.496 1.00 91.06 87 PRO A O 1
ATOM 667 N N . MET A 1 88 ? 3.700 -9.969 -0.691 1.00 88.56 88 MET A N 1
ATOM 668 C CA . MET A 1 88 ? 4.760 -9.142 -0.076 1.00 88.56 88 MET A CA 1
ATOM 669 C C . MET A 1 88 ? 5.903 -8.772 -1.041 1.00 88.56 88 MET A C 1
ATOM 671 O O . MET A 1 88 ? 6.852 -8.101 -0.643 1.00 88.56 88 MET A O 1
ATOM 675 N N . LYS A 1 89 ? 5.859 -9.246 -2.294 1.00 87.06 89 LYS A N 1
ATOM 676 C CA . LYS A 1 89 ? 6.922 -9.098 -3.303 1.00 87.06 89 LYS A CA 1
ATOM 677 C C . LYS A 1 89 ? 6.329 -8.980 -4.711 1.00 87.06 89 LYS A C 1
ATOM 679 O O . LYS A 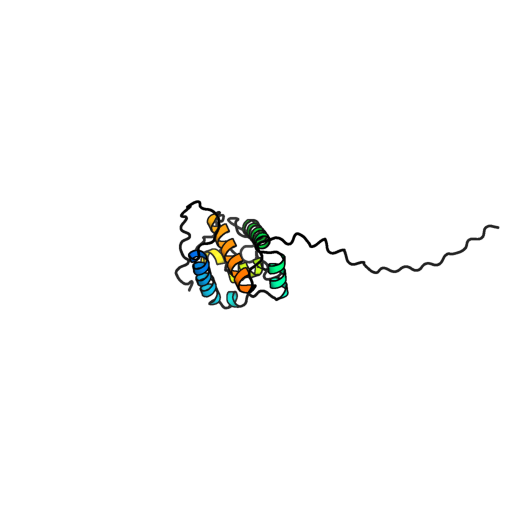1 89 ? 5.152 -9.262 -4.918 1.00 87.06 89 LYS A O 1
ATOM 684 N N . GLY A 1 90 ? 7.168 -8.612 -5.679 1.00 89.62 90 GLY A N 1
ATOM 685 C CA . GLY A 1 90 ? 6.877 -8.731 -7.114 1.00 89.62 90 GLY A CA 1
ATOM 686 C C . GLY A 1 90 ? 6.366 -7.464 -7.801 1.00 89.62 90 GLY A C 1
ATOM 687 O O . GLY A 1 90 ? 6.461 -7.377 -9.017 1.00 89.62 90 GLY A O 1
ATOM 688 N N . HIS A 1 91 ? 5.880 -6.464 -7.058 1.00 95.12 91 HIS A N 1
ATOM 689 C CA . HIS A 1 91 ? 5.459 -5.187 -7.642 1.00 95.12 91 HIS A CA 1
ATOM 690 C C . HIS A 1 91 ? 5.649 -4.026 -6.651 1.00 95.12 91 HIS A C 1
ATOM 692 O O . HIS A 1 91 ? 5.304 -4.208 -5.479 1.00 95.12 91 HIS A O 1
ATOM 698 N N . PRO A 1 92 ? 6.116 -2.828 -7.074 1.00 96.00 92 PRO A N 1
ATOM 699 C CA . PRO A 1 92 ? 6.306 -1.687 -6.170 1.00 96.00 92 PRO A CA 1
ATOM 700 C C . PRO A 1 92 ? 5.046 -1.328 -5.375 1.00 96.00 92 PRO A C 1
ATOM 702 O O . PRO A 1 92 ? 5.125 -1.114 -4.170 1.00 96.00 92 PRO A O 1
ATOM 705 N N . VAL A 1 93 ? 3.876 -1.362 -6.023 1.00 96.88 93 VAL A N 1
ATOM 706 C CA . VAL A 1 93 ? 2.578 -1.092 -5.374 1.00 96.88 93 VAL A CA 1
ATOM 707 C C . VAL A 1 93 ? 2.260 -2.086 -4.254 1.00 96.88 93 VAL A C 1
ATOM 709 O O . VAL A 1 93 ? 1.731 -1.685 -3.223 1.00 96.88 93 VAL A O 1
ATOM 712 N N . PHE A 1 94 ? 2.617 -3.365 -4.391 1.00 96.62 94 PHE A N 1
ATOM 713 C CA . PHE A 1 94 ? 2.374 -4.334 -3.320 1.00 96.62 94 PHE A CA 1
ATOM 714 C C . PHE A 1 94 ? 3.238 -4.051 -2.091 1.00 96.62 94 PHE A C 1
ATOM 716 O O . PHE A 1 94 ? 2.748 -4.109 -0.965 1.00 96.62 94 PHE A O 1
ATOM 723 N N . LEU A 1 95 ? 4.510 -3.691 -2.293 1.00 96.56 95 LEU A N 1
ATOM 724 C CA . LEU A 1 95 ? 5.378 -3.280 -1.188 1.00 96.56 95 LEU A CA 1
ATOM 725 C C . LEU A 1 95 ? 4.877 -1.979 -0.550 1.00 96.56 95 LEU A C 1
ATOM 727 O O . LEU A 1 95 ? 4.852 -1.881 0.676 1.00 96.56 95 LEU A O 1
ATOM 731 N N . ALA A 1 96 ? 4.418 -1.029 -1.368 1.00 96.81 96 ALA A N 1
ATOM 732 C CA . ALA A 1 96 ? 3.813 0.209 -0.896 1.00 96.81 96 ALA A CA 1
ATOM 733 C C . ALA A 1 96 ? 2.568 -0.067 -0.040 1.00 96.81 96 ALA A C 1
ATOM 735 O O . ALA A 1 96 ? 2.446 0.492 1.040 1.00 96.81 96 ALA A O 1
ATOM 736 N N . GLN A 1 97 ? 1.685 -0.990 -0.436 1.00 97.12 97 GLN A N 1
ATOM 737 C CA . GLN A 1 97 ? 0.489 -1.340 0.344 1.00 97.12 97 GLN A CA 1
ATOM 738 C C . GLN A 1 97 ? 0.836 -1.824 1.756 1.00 97.12 97 GLN A C 1
ATOM 740 O O . GLN A 1 97 ? 0.172 -1.443 2.723 1.00 97.12 97 GLN A O 1
ATOM 745 N N . HIS A 1 98 ? 1.894 -2.622 1.908 1.00 96.69 98 HIS A N 1
ATOM 746 C CA . HIS A 1 98 ? 2.346 -3.062 3.230 1.00 96.69 98 HIS A CA 1
ATOM 747 C C . HIS A 1 98 ? 3.019 -1.941 4.023 1.00 96.69 98 HIS A C 1
ATOM 749 O O . HIS A 1 98 ? 2.728 -1.774 5.210 1.00 96.69 98 HIS A O 1
ATOM 755 N N . ALA A 1 99 ? 3.867 -1.139 3.379 1.00 96.06 99 ALA A N 1
ATOM 756 C CA . ALA A 1 99 ? 4.508 0.006 4.020 1.00 96.06 99 ALA A CA 1
ATOM 757 C C . ALA A 1 99 ? 3.477 1.045 4.504 1.00 96.06 99 ALA A C 1
ATOM 759 O O . ALA A 1 99 ? 3.583 1.548 5.620 1.00 96.06 99 ALA A O 1
ATOM 760 N N . CYS A 1 100 ? 2.440 1.290 3.701 1.00 96.88 100 CYS A N 1
ATOM 761 C CA . CYS A 1 100 ? 1.446 2.346 3.884 1.00 96.88 100 CYS A CA 1
ATOM 762 C C . CYS A 1 100 ? 0.199 1.939 4.680 1.00 96.88 100 CYS A C 1
ATOM 764 O O . CYS A 1 100 ? -0.728 2.729 4.786 1.00 96.88 100 CYS A O 1
ATOM 766 N N . ALA A 1 101 ? 0.132 0.726 5.239 1.00 96.50 101 ALA A N 1
ATOM 767 C CA . ALA A 1 101 ? -1.075 0.226 5.918 1.00 96.50 101 ALA A CA 1
ATOM 768 C C . ALA A 1 101 ? -2.320 0.071 5.036 1.00 96.50 101 ALA A C 1
ATOM 770 O O . ALA A 1 101 ? -3.439 0.102 5.538 1.00 96.50 101 ALA A O 1
ATOM 771 N N . CYS A 1 102 ? -2.133 -0.192 3.748 1.00 96.50 102 CYS A N 1
ATOM 772 C CA . CYS A 1 102 ? -3.211 -0.347 2.772 1.00 96.50 102 CYS A CA 1
ATOM 773 C C . CYS A 1 102 ? -3.282 -1.773 2.195 1.00 96.50 102 CYS A C 1
ATOM 775 O O . CYS A 1 102 ? -3.709 -1.962 1.061 1.00 96.50 102 CYS A O 1
ATOM 777 N N . CYS A 1 103 ? -2.812 -2.785 2.935 1.00 94.50 103 CYS A N 1
ATOM 778 C CA . CYS A 1 103 ? -2.755 -4.180 2.474 1.00 94.50 103 CYS A CA 1
ATOM 779 C C . CYS A 1 103 ? -3.968 -5.045 2.866 1.00 94.50 103 CYS A C 1
ATOM 781 O O . CYS A 1 103 ? -4.090 -6.168 2.377 1.00 94.50 103 CYS A O 1
ATOM 783 N N . CYS A 1 104 ? -4.832 -4.555 3.760 1.00 94.69 104 CYS A N 1
ATOM 784 C CA . CYS A 1 104 ? -6.069 -5.214 4.189 1.00 94.69 104 CYS A CA 1
ATOM 785 C C . CYS A 1 104 ? -7.004 -4.220 4.890 1.00 94.69 104 CYS A C 1
ATOM 787 O O . CYS A 1 104 ? -6.569 -3.129 5.281 1.00 94.69 104 CYS A O 1
ATOM 789 N N . ARG A 1 105 ? -8.268 -4.601 5.120 1.00 95.31 105 ARG A N 1
ATOM 790 C CA . ARG A 1 105 ? -9.240 -3.715 5.785 1.00 95.31 105 ARG A CA 1
ATOM 791 C C . ARG A 1 105 ? -8.895 -3.427 7.239 1.00 95.31 105 ARG A C 1
ATOM 793 O O . ARG A 1 105 ? -9.007 -2.283 7.659 1.00 95.31 105 ARG A O 1
ATOM 800 N N . SER A 1 106 ? -8.382 -4.407 7.980 1.00 94.31 106 SER A N 1
ATOM 801 C CA . SER A 1 106 ? -7.944 -4.191 9.368 1.00 94.31 106 SER A CA 1
ATOM 802 C C . SER A 1 106 ? -6.785 -3.192 9.479 1.00 94.31 106 SER A C 1
ATOM 804 O O . SER A 1 106 ? -6.666 -2.489 10.481 1.00 94.31 106 SER A O 1
ATOM 806 N N . CYS A 1 107 ? -5.917 -3.103 8.462 1.00 95.38 107 CYS A N 1
ATOM 807 C CA . CYS A 1 107 ? -4.880 -2.072 8.433 1.00 95.38 107 CYS A CA 1
ATOM 808 C C . CYS A 1 107 ? -5.474 -0.689 8.152 1.00 95.38 107 CYS A C 1
ATOM 810 O O . CYS A 1 107 ? -5.096 0.254 8.844 1.00 95.38 107 CYS A O 1
ATOM 812 N N . LEU A 1 108 ? -6.406 -0.584 7.200 1.00 95.12 108 LEU A N 1
ATOM 813 C CA . LEU A 1 108 ? -7.101 0.670 6.901 1.00 95.12 108 LEU A CA 1
ATOM 814 C C . LEU A 1 108 ? -7.884 1.195 8.113 1.00 95.12 108 LEU A C 1
ATOM 816 O O . LEU A 1 108 ? -7.756 2.364 8.461 1.00 95.12 108 LEU A O 1
ATOM 820 N N . GLU A 1 109 ? -8.615 0.322 8.804 1.00 95.25 109 GLU A N 1
ATOM 821 C CA . GLU A 1 109 ? -9.372 0.656 10.016 1.00 95.25 109 GLU A CA 1
ATOM 822 C C . GLU A 1 109 ? -8.447 1.179 11.122 1.00 95.25 109 GLU A C 1
ATOM 824 O O . GLU A 1 109 ? -8.708 2.213 11.734 1.00 95.25 109 GLU A O 1
ATOM 829 N N . LYS A 1 110 ? -7.318 0.496 11.342 1.00 94.00 110 LYS A N 1
ATOM 830 C CA . LYS A 1 110 ? -6.381 0.827 12.420 1.00 94.00 110 LYS A CA 1
ATOM 831 C C . LYS A 1 110 ? -5.569 2.100 12.173 1.00 94.00 110 LYS A C 1
ATOM 833 O O . LYS A 1 110 ? -5.265 2.794 13.137 1.00 94.00 110 LYS A O 1
ATOM 838 N N . TRP A 1 111 ? -5.131 2.337 10.937 1.00 94.69 111 TRP A N 1
ATOM 839 C CA . TRP A 1 111 ? -4.152 3.389 10.624 1.00 94.69 111 TRP A CA 1
ATOM 840 C C . TRP A 1 111 ? -4.753 4.606 9.934 1.00 94.69 111 TRP A C 1
ATOM 842 O O . TRP A 1 111 ? -4.207 5.691 10.069 1.00 94.69 111 TRP A O 1
ATOM 852 N N . HIS A 1 112 ? -5.857 4.423 9.213 1.00 94.12 112 HIS A N 1
ATOM 853 C CA . HIS A 1 112 ? -6.480 5.471 8.401 1.00 94.12 112 HIS A CA 1
ATOM 854 C C . HIS A 1 112 ? -7.926 5.752 8.817 1.00 94.12 112 HIS A C 1
ATOM 856 O O . HIS A 1 112 ? -8.596 6.555 8.182 1.00 94.12 112 HIS A O 1
ATOM 862 N N . HIS A 1 113 ? -8.424 5.072 9.856 1.00 94.50 113 HIS A N 1
ATOM 863 C CA . HIS A 1 113 ? -9.798 5.190 10.356 1.00 94.50 113 HIS A CA 1
ATOM 864 C C . HIS A 1 113 ? -10.883 4.930 9.295 1.00 94.50 113 HIS A C 1
ATOM 866 O O . HIS A 1 113 ? -12.016 5.386 9.428 1.00 94.50 113 HIS A O 1
ATOM 872 N N . ILE A 1 114 ? -10.556 4.150 8.259 1.00 94.00 114 ILE A N 1
ATOM 873 C CA . ILE A 1 114 ? -11.514 3.731 7.232 1.00 94.00 114 ILE A CA 1
ATOM 874 C C . ILE A 1 114 ? -12.172 2.422 7.698 1.00 94.00 114 ILE A C 1
ATOM 876 O O . ILE A 1 114 ? -11.483 1.398 7.778 1.00 94.00 114 ILE A O 1
ATOM 880 N N . PRO A 1 115 ? -13.482 2.414 8.005 1.00 93.06 115 PRO A N 1
ATOM 881 C CA . PRO A 1 115 ? -14.142 1.247 8.574 1.00 93.06 115 PRO A CA 1
ATOM 882 C C . PRO A 1 115 ? -14.203 0.084 7.579 1.00 93.06 115 PRO A C 1
ATOM 884 O O . PRO A 1 115 ? -14.368 0.260 6.366 1.00 93.06 115 PRO A O 1
ATOM 887 N N . LYS A 1 116 ? -14.103 -1.136 8.108 1.00 92.81 116 LYS A N 1
ATOM 888 C CA . LYS A 1 116 ? -14.352 -2.366 7.344 1.00 92.81 116 LYS A CA 1
ATOM 889 C C . LYS A 1 116 ? -15.851 -2.626 7.171 1.00 92.81 116 LYS A C 1
ATOM 891 O O . LYS A 1 116 ? -16.689 -1.977 7.788 1.00 92.81 116 LYS A O 1
ATOM 896 N N . GLY A 1 117 ? -16.188 -3.610 6.339 1.00 92.62 117 GLY A N 1
ATOM 897 C CA . GLY A 1 117 ? -17.572 -4.060 6.159 1.00 92.62 117 GLY A CA 1
ATOM 898 C C . GLY A 1 117 ? -18.404 -3.206 5.203 1.00 92.62 117 GLY A C 1
ATOM 899 O O . GLY A 1 117 ? -19.554 -3.548 4.949 1.00 92.62 117 GLY A O 1
ATOM 900 N N . ARG A 1 118 ? -17.825 -2.151 4.612 1.00 94.56 118 ARG A N 1
ATOM 901 C CA . ARG A 1 118 ? -18.431 -1.407 3.501 1.00 94.56 118 ARG A CA 1
ATOM 902 C C . ARG A 1 118 ? -17.467 -1.213 2.331 1.00 94.56 118 ARG A C 1
ATOM 904 O O . ARG A 1 118 ? -16.244 -1.241 2.531 1.00 94.56 118 ARG A O 1
ATOM 911 N N . PRO A 1 119 ? -17.985 -1.004 1.109 1.00 96.00 119 PRO A N 1
ATOM 912 C CA . PRO A 1 119 ? -17.139 -0.657 -0.019 1.00 96.00 119 PRO A CA 1
ATOM 913 C C . PRO A 1 119 ? -16.334 0.620 0.257 1.00 96.00 119 PRO A C 1
ATOM 915 O O . PRO A 1 119 ? -16.791 1.499 0.998 1.00 96.00 119 PRO A O 1
ATOM 918 N N . LEU A 1 120 ? -15.126 0.704 -0.307 1.00 94.62 120 LEU A N 1
ATOM 919 C CA . LEU A 1 120 ? -14.371 1.960 -0.302 1.00 94.62 120 LEU A CA 1
ATOM 920 C C . LEU A 1 120 ? -15.082 2.990 -1.181 1.00 94.62 120 LEU A C 1
ATOM 922 O O . LEU A 1 120 ? -15.520 2.664 -2.286 1.00 94.62 120 LEU A O 1
ATOM 926 N N . SER A 1 121 ? -15.161 4.227 -0.701 1.00 95.25 121 SER A N 1
ATOM 927 C CA . SER A 1 121 ? -15.637 5.358 -1.494 1.00 95.25 121 SER A CA 1
ATOM 928 C C . SER A 1 121 ? -14.576 5.805 -2.507 1.00 95.25 121 SER A C 1
ATOM 930 O O . SER A 1 121 ? -13.397 5.462 -2.386 1.00 95.25 121 SER A O 1
ATOM 932 N N . GLU A 1 122 ? -14.972 6.583 -3.517 1.00 94.06 122 GLU A N 1
ATOM 933 C CA . GLU A 1 122 ? -14.012 7.141 -4.480 1.00 94.06 122 GLU A CA 1
ATOM 934 C C . GLU A 1 122 ? -12.922 7.996 -3.811 1.00 94.06 122 GLU A C 1
ATOM 936 O O . GLU A 1 122 ? -11.744 7.745 -4.071 1.00 94.06 122 GLU A O 1
ATOM 941 N N . PRO A 1 123 ? -13.255 8.907 -2.872 1.00 94.06 123 PRO A N 1
ATOM 942 C CA . PRO A 1 123 ? -12.241 9.669 -2.146 1.00 94.06 123 PRO A CA 1
ATOM 943 C C . PRO A 1 123 ? -11.276 8.788 -1.344 1.00 94.06 123 PRO A C 1
ATOM 945 O O . PRO A 1 123 ? -10.081 9.063 -1.304 1.00 94.06 123 PRO A O 1
ATOM 948 N N . GLU A 1 124 ? -11.763 7.703 -0.735 1.00 95.31 124 GLU A N 1
ATOM 949 C CA . GLU A 1 124 ? -10.910 6.772 0.013 1.00 95.31 124 GLU A CA 1
ATOM 950 C C . GLU A 1 124 ? -9.947 6.019 -0.901 1.00 95.31 124 GLU A C 1
ATOM 952 O O . GLU A 1 124 ? -8.773 5.858 -0.565 1.00 95.31 124 GLU A O 1
ATOM 957 N N . LYS A 1 125 ? -10.422 5.571 -2.070 1.00 96.12 125 LYS A N 1
ATOM 958 C CA . LYS A 1 125 ? -9.561 4.935 -3.072 1.00 96.12 125 LYS A CA 1
ATOM 959 C C . LYS A 1 125 ? -8.496 5.915 -3.552 1.00 96.12 125 LYS A C 1
ATOM 961 O O . LYS A 1 125 ? -7.318 5.563 -3.521 1.00 96.12 125 LYS A O 1
ATOM 966 N N . ALA A 1 126 ? -8.891 7.135 -3.918 1.00 94.25 126 ALA A N 1
ATOM 967 C CA . ALA A 1 126 ? -7.982 8.180 -4.380 1.00 94.25 126 ALA A CA 1
ATOM 968 C C . ALA A 1 126 ? -6.912 8.520 -3.329 1.00 94.25 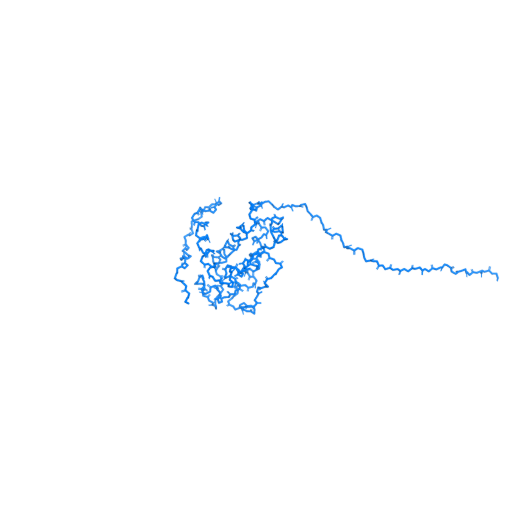126 ALA A C 1
ATOM 970 O O . ALA A 1 126 ? -5.725 8.551 -3.650 1.00 94.25 126 ALA A O 1
ATOM 971 N N . PHE A 1 127 ? -7.310 8.676 -2.062 1.00 95.38 127 PHE A N 1
ATOM 972 C CA . PHE A 1 127 ? -6.386 8.876 -0.943 1.00 95.38 127 PHE A CA 1
ATOM 973 C C . PHE A 1 127 ? -5.366 7.736 -0.833 1.00 95.38 127 PHE A C 1
ATOM 975 O O . PHE A 1 127 ? -4.161 7.984 -0.761 1.00 95.38 127 PHE A O 1
ATOM 982 N N . ILE A 1 128 ? -5.832 6.481 -0.862 1.00 96.19 128 ILE A N 1
ATOM 983 C CA . ILE A 1 128 ? -4.948 5.314 -0.782 1.00 96.19 128 ILE A CA 1
ATOM 984 C C . ILE A 1 128 ? -3.969 5.308 -1.959 1.00 96.19 128 ILE A C 1
ATOM 986 O O . ILE A 1 128 ? -2.771 5.143 -1.752 1.00 96.19 128 ILE A O 1
ATOM 990 N N . ILE A 1 129 ? -4.449 5.507 -3.187 1.00 96.88 129 ILE A N 1
ATOM 991 C CA . ILE A 1 129 ? -3.608 5.511 -4.391 1.00 96.88 129 ILE A CA 1
ATOM 992 C C . ILE A 1 129 ? -2.536 6.601 -4.299 1.00 96.88 129 ILE A C 1
ATOM 994 O O . ILE A 1 129 ? -1.354 6.309 -4.497 1.00 96.88 129 ILE A O 1
ATOM 998 N N . ALA A 1 130 ? -2.918 7.823 -3.927 1.00 95.44 130 ALA A N 1
ATOM 999 C CA . ALA A 1 130 ? -1.994 8.941 -3.776 1.00 95.44 130 ALA A CA 1
ATOM 1000 C C . ALA A 1 130 ? -0.911 8.655 -2.722 1.00 95.44 130 ALA A C 1
ATOM 1002 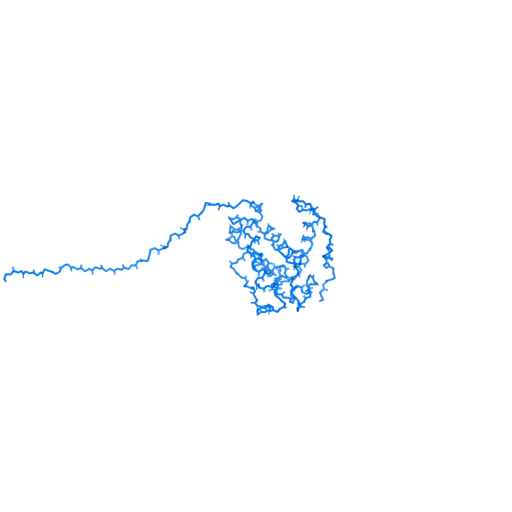O O . ALA A 1 130 ? 0.277 8.850 -2.990 1.00 95.44 130 ALA A O 1
ATOM 1003 N N . LEU A 1 131 ? -1.287 8.094 -1.567 1.00 96.25 131 LEU A N 1
ATOM 1004 C CA . LEU A 1 131 ? -0.342 7.712 -0.515 1.00 96.25 131 LEU A CA 1
ATOM 1005 C C . LEU A 1 131 ? 0.661 6.642 -0.989 1.00 96.25 131 LEU A C 1
ATOM 1007 O O . LEU A 1 131 ? 1.854 6.719 -0.678 1.00 96.25 131 LEU A O 1
ATOM 1011 N N . LEU A 1 132 ? 0.199 5.650 -1.759 1.00 96.31 132 LEU A N 1
ATOM 1012 C CA . LEU A 1 132 ? 1.061 4.602 -2.317 1.00 96.31 132 LEU A CA 1
ATOM 1013 C C . LEU A 1 132 ? 2.070 5.175 -3.315 1.00 96.31 132 LEU A C 1
ATOM 1015 O O . LEU A 1 132 ? 3.254 4.830 -3.260 1.00 96.31 132 LEU A O 1
ATOM 1019 N N . LEU A 1 133 ? 1.619 6.061 -4.206 1.00 94.56 133 LEU A N 1
ATOM 1020 C CA . LEU A 1 133 ? 2.481 6.725 -5.183 1.00 94.56 133 LEU A CA 1
ATOM 1021 C C . LEU A 1 133 ? 3.490 7.651 -4.502 1.00 94.56 133 LEU A C 1
ATOM 1023 O O . LEU A 1 133 ? 4.664 7.628 -4.866 1.00 94.56 133 LEU A O 1
ATOM 1027 N N . ALA A 1 134 ? 3.081 8.394 -3.471 1.00 93.94 134 ALA A N 1
ATOM 1028 C CA . ALA A 1 134 ? 3.982 9.229 -2.681 1.00 93.94 134 ALA A CA 1
ATOM 1029 C C . ALA A 1 134 ? 5.113 8.400 -2.047 1.00 93.94 134 ALA A C 1
ATOM 1031 O O . ALA A 1 134 ? 6.289 8.763 -2.142 1.00 93.94 134 ALA A O 1
ATOM 1032 N N . TRP A 1 135 ? 4.786 7.239 -1.467 1.00 95.06 135 TRP A N 1
ATOM 1033 C CA . TRP A 1 135 ? 5.796 6.340 -0.906 1.00 95.06 135 TRP A CA 1
ATOM 1034 C C . TRP A 1 135 ? 6.741 5.774 -1.975 1.00 95.06 135 TRP A C 1
ATOM 1036 O O . TRP A 1 135 ? 7.957 5.759 -1.768 1.00 95.06 135 TRP A O 1
ATOM 1046 N N . ILE A 1 136 ? 6.216 5.339 -3.128 1.00 94.56 136 ILE A N 1
ATOM 1047 C CA . ILE A 1 136 ? 7.043 4.824 -4.234 1.00 94.56 136 ILE A CA 1
ATOM 1048 C C . ILE A 1 136 ? 7.986 5.916 -4.745 1.00 94.56 136 ILE A C 1
ATOM 1050 O O . ILE A 1 136 ? 9.186 5.664 -4.879 1.00 94.56 136 ILE A O 1
ATOM 1054 N N . SER A 1 137 ? 7.479 7.130 -4.962 1.00 92.19 137 SER A N 1
ATOM 1055 C CA . SER A 1 137 ? 8.271 8.288 -5.387 1.00 92.19 137 SER A CA 1
ATOM 1056 C C . SER A 1 137 ? 9.400 8.587 -4.398 1.00 92.19 137 SER A C 1
ATOM 1058 O O . SER A 1 137 ? 10.558 8.687 -4.804 1.00 92.19 137 SER A O 1
ATOM 1060 N N . GLN A 1 138 ? 9.112 8.607 -3.088 1.00 90.94 138 GLN A N 1
ATOM 1061 C CA . GLN A 1 138 ? 10.136 8.803 -2.051 1.00 90.94 138 GLN A CA 1
ATOM 1062 C C . GLN A 1 138 ? 11.235 7.729 -2.113 1.00 90.94 138 GLN A C 1
ATOM 1064 O O . GLN A 1 138 ? 12.418 8.023 -1.934 1.00 90.94 138 GLN A O 1
ATOM 1069 N N . LYS A 1 139 ? 10.860 6.469 -2.361 1.00 91.00 139 LYS A N 1
ATOM 1070 C CA . LYS A 1 139 ? 11.794 5.333 -2.417 1.00 91.00 139 LYS A CA 1
ATOM 1071 C C . LYS A 1 139 ? 12.569 5.224 -3.723 1.00 91.00 139 LYS A C 1
ATOM 1073 O O . LYS A 1 139 ? 13.517 4.446 -3.781 1.00 91.00 139 LYS A O 1
ATOM 1078 N N . THR A 1 140 ? 12.193 5.990 -4.737 1.00 87.62 140 THR A N 1
ATOM 1079 C CA . THR A 1 140 ? 12.800 5.912 -6.064 1.00 87.62 140 THR A CA 1
ATOM 1080 C C . THR A 1 140 ? 13.805 7.042 -6.319 1.00 87.62 140 THR A C 1
ATOM 1082 O O . THR A 1 140 ? 14.432 7.012 -7.370 1.00 87.62 140 THR A O 1
ATOM 1085 N N . GLN A 1 141 ? 14.010 7.974 -5.365 1.00 68.50 141 GLN A N 1
ATOM 1086 C CA . GLN A 1 141 ? 14.995 9.081 -5.377 1.00 68.50 141 GLN A CA 1
ATOM 1087 C C . GLN A 1 141 ? 15.360 9.563 -6.794 1.00 68.50 141 GLN A C 1
ATOM 1089 O O . GLN A 1 141 ? 16.331 9.106 -7.399 1.00 68.50 141 GLN A O 1
ATOM 1094 N N . GLY A 1 142 ? 14.520 10.445 -7.328 1.00 56.25 142 GLY A N 1
ATOM 1095 C CA . GLY A 1 142 ? 14.558 10.947 -8.701 1.00 56.25 142 GLY A CA 1
ATOM 1096 C C . GLY A 1 142 ? 13.125 11.105 -9.196 1.00 56.25 142 GLY A C 1
ATOM 1097 O O . GLY A 1 142 ? 12.302 10.230 -8.925 1.00 56.25 142 GLY A O 1
ATOM 1098 N N . SER A 1 143 ? 12.811 12.230 -9.844 1.00 50.59 143 SER A N 1
ATOM 1099 C CA . SER A 1 143 ? 11.466 12.490 -10.371 1.00 50.59 143 SER A CA 1
ATOM 1100 C C . SER A 1 143 ? 11.026 11.298 -11.224 1.00 50.59 143 SER A C 1
ATOM 1102 O O . SER A 1 143 ? 11.730 10.927 -12.166 1.00 50.59 143 SER A O 1
ATOM 1104 N N . LEU A 1 144 ? 9.919 10.642 -10.859 1.00 56.69 144 LEU A N 1
ATOM 1105 C CA . LEU A 1 144 ? 9.315 9.639 -11.731 1.00 56.69 144 LEU A CA 1
ATOM 1106 C C . LEU A 1 144 ? 8.882 10.392 -12.986 1.00 56.69 144 LEU A C 1
ATOM 1108 O O . LEU A 1 144 ? 8.049 11.291 -12.900 1.00 56.69 144 LEU A O 1
ATOM 1112 N N . GLN A 1 145 ? 9.494 10.080 -14.125 1.00 53.84 145 GLN A N 1
ATOM 1113 C CA . GLN A 1 145 ? 9.146 10.720 -15.389 1.00 53.84 145 GLN A CA 1
ATOM 1114 C C . GLN A 1 145 ? 7.637 10.538 -15.638 1.00 53.84 145 GLN A C 1
ATOM 1116 O O . GLN A 1 145 ? 7.083 9.459 -15.401 1.00 53.84 145 GLN A O 1
ATOM 1121 N N . GLN A 1 146 ? 6.968 11.628 -16.024 1.00 52.12 146 GLN A N 1
ATOM 1122 C CA . GLN A 1 146 ? 5.515 11.673 -16.227 1.00 52.12 146 GLN A CA 1
ATOM 1123 C C . GLN A 1 146 ? 5.073 11.005 -17.536 1.00 52.12 146 GLN A C 1
ATOM 1125 O O . GLN A 1 146 ? 3.909 10.636 -17.651 1.00 52.12 146 GLN A O 1
ATOM 1130 N N . GLU A 1 147 ? 5.996 10.758 -18.465 1.00 47.72 147 GLU A N 1
ATOM 1131 C CA . GLU A 1 147 ? 5.677 10.230 -19.791 1.00 47.72 147 GLU A CA 1
ATOM 1132 C C . GLU A 1 147 ? 5.874 8.704 -19.870 1.00 47.72 147 GLU A C 1
ATOM 1134 O O . GLU A 1 147 ? 6.900 8.188 -19.407 1.00 47.72 147 GLU A O 1
ATOM 1139 N N . PRO A 1 148 ? 4.931 7.954 -20.471 1.00 47.19 148 PRO A N 1
ATOM 1140 C CA . PRO A 1 148 ? 5.141 6.549 -20.782 1.00 47.19 148 PRO A CA 1
ATOM 1141 C 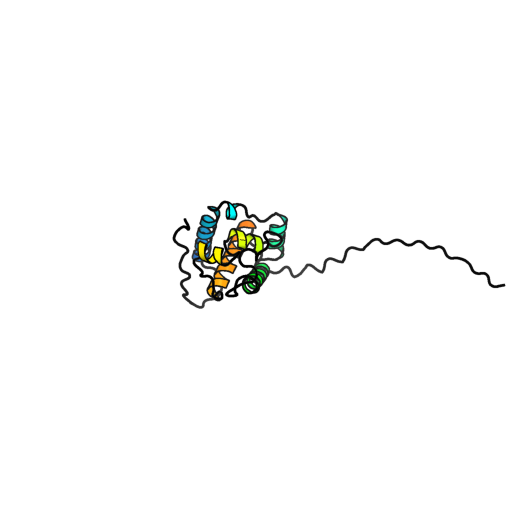C . PRO A 1 148 ? 6.225 6.426 -21.859 1.00 47.19 148 PRO A C 1
ATOM 1143 O O . PRO A 1 148 ? 6.089 6.970 -22.953 1.00 47.19 148 PRO A O 1
ATOM 1146 N N . ASN A 1 149 ? 7.293 5.674 -21.583 1.00 49.31 149 ASN A N 1
ATOM 1147 C CA . ASN A 1 149 ? 8.205 5.253 -22.643 1.00 49.31 149 ASN A CA 1
ATOM 1148 C C . ASN A 1 149 ? 7.443 4.291 -23.575 1.00 49.31 149 ASN A C 1
ATOM 1150 O O . ASN A 1 149 ? 7.249 3.123 -23.232 1.00 49.31 149 ASN A O 1
ATOM 1154 N N . LEU A 1 150 ? 6.975 4.786 -24.726 1.00 49.22 150 LEU A N 1
ATOM 1155 C CA . LEU A 1 150 ? 6.285 4.001 -25.761 1.00 49.22 150 LEU A CA 1
ATOM 1156 C C . LEU A 1 150 ? 7.222 3.021 -26.495 1.00 49.22 150 LEU A C 1
ATOM 1158 O O . LEU A 1 150 ? 6.77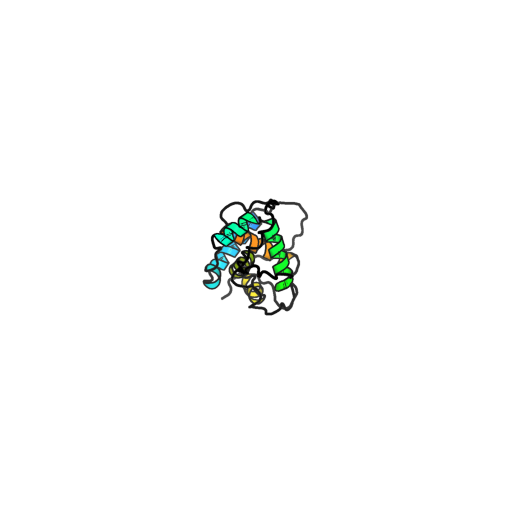8 2.275 -27.365 1.00 49.22 150 LEU A O 1
ATOM 1162 N N . GLU A 1 151 ? 8.502 2.978 -26.129 1.00 50.97 151 GLU A N 1
ATOM 1163 C CA . GLU A 1 151 ? 9.543 2.304 -26.891 1.00 50.97 151 GLU A CA 1
ATOM 1164 C C . GLU A 1 151 ? 10.186 1.163 -26.094 1.00 50.97 151 GLU A C 1
ATOM 1166 O O . GLU A 1 151 ? 11.318 1.258 -25.636 1.00 50.97 151 GLU A O 1
ATOM 1171 N N . GLU A 1 152 ? 9.461 0.058 -25.905 1.00 50.34 152 GLU A N 1
ATOM 1172 C CA . GLU A 1 152 ? 10.072 -1.243 -25.593 1.00 50.34 152 GLU A CA 1
ATOM 1173 C C . GLU A 1 152 ? 9.192 -2.372 -26.168 1.00 50.34 152 GLU A C 1
ATOM 1175 O O . GLU A 1 152 ? 8.224 -2.840 -25.565 1.00 50.34 152 GLU A O 1
ATOM 1180 N N . ALA A 1 153 ? 9.534 -2.771 -27.397 1.00 46.62 153 ALA A N 1
ATOM 1181 C CA . ALA A 1 153 ? 8.992 -3.903 -28.149 1.00 46.62 153 ALA A CA 1
ATOM 1182 C C . ALA A 1 153 ? 9.113 -5.246 -27.377 1.00 46.62 153 ALA A C 1
ATOM 1184 O O . ALA A 1 153 ? 9.964 -5.379 -26.493 1.00 46.62 153 ALA A O 1
ATOM 1185 N N . PRO A 1 154 ? 8.294 -6.275 -27.688 1.00 43.97 154 PRO A N 1
ATOM 1186 C CA . PRO A 1 154 ? 8.210 -7.491 -26.882 1.00 43.97 154 PRO A CA 1
ATOM 1187 C C . PRO A 1 154 ? 9.537 -8.261 -26.844 1.00 43.97 154 PRO A C 1
ATOM 1189 O O . PRO A 1 154 ? 10.112 -8.602 -27.878 1.00 43.97 154 PRO A O 1
ATOM 1192 N N . VAL A 1 155 ? 9.973 -8.600 -25.624 1.00 53.50 155 VAL A N 1
ATOM 1193 C CA . VAL A 1 155 ? 11.012 -9.603 -25.351 1.00 53.50 155 VAL A CA 1
ATOM 1194 C C . VAL A 1 155 ? 10.693 -10.862 -26.153 1.00 53.50 155 VAL A C 1
ATOM 1196 O O . VAL A 1 155 ? 9.700 -11.549 -25.904 1.00 53.50 155 VAL A O 1
ATOM 1199 N N . THR A 1 156 ? 11.540 -11.156 -27.137 1.00 53.88 156 THR A N 1
ATOM 1200 C CA . THR A 1 156 ? 11.423 -12.360 -27.955 1.00 53.88 156 THR A CA 1
ATOM 1201 C C . THR A 1 156 ? 11.548 -13.606 -27.072 1.00 53.88 156 THR A C 1
ATOM 1203 O O . THR A 1 156 ? 12.370 -13.644 -26.147 1.00 53.88 156 THR A O 1
ATOM 1206 N N . PRO A 1 157 ? 10.746 -14.660 -27.311 1.00 47.72 157 PRO A N 1
ATOM 1207 C CA . PRO A 1 157 ? 10.854 -15.873 -26.526 1.00 47.72 157 PRO A CA 1
ATOM 1208 C C . PRO A 1 157 ? 12.197 -16.553 -26.805 1.00 47.72 157 PRO A C 1
ATOM 1210 O O . PRO A 1 157 ? 12.567 -16.873 -27.935 1.00 47.72 157 PRO A O 1
ATOM 1213 N N . ARG A 1 158 ? 12.927 -16.786 -25.715 1.00 52.44 158 ARG A N 1
ATOM 1214 C CA . ARG A 1 158 ? 14.214 -17.475 -25.651 1.00 52.44 158 ARG A CA 1
ATOM 1215 C C . ARG A 1 158 ? 14.127 -18.839 -26.357 1.00 52.44 158 ARG A C 1
ATOM 1217 O O . ARG A 1 158 ? 13.416 -19.737 -25.908 1.00 52.44 158 ARG A O 1
ATOM 1224 N N . ARG A 1 159 ? 14.881 -18.997 -27.450 1.00 45.28 159 ARG A N 1
ATOM 1225 C CA . ARG A 1 159 ? 15.013 -20.230 -28.247 1.00 45.28 159 ARG A CA 1
ATOM 1226 C C . ARG A 1 159 ? 15.382 -21.424 -27.353 1.00 45.28 159 ARG A C 1
ATOM 1228 O O . ARG A 1 159 ? 16.478 -21.468 -26.792 1.00 45.28 159 ARG A O 1
ATOM 1235 N N . ARG A 1 160 ? 14.485 -22.409 -27.231 1.00 50.84 160 ARG A N 1
ATOM 1236 C CA . ARG A 1 160 ? 14.796 -23.717 -26.628 1.00 50.84 160 ARG A CA 1
ATOM 1237 C C . ARG A 1 160 ? 15.756 -24.480 -27.550 1.00 50.84 160 ARG A C 1
ATOM 1239 O O . ARG A 1 160 ? 15.489 -24.627 -28.738 1.00 50.84 160 ARG A O 1
ATOM 1246 N N . LYS A 1 161 ? 16.873 -24.963 -26.997 1.00 49.38 161 LYS A N 1
ATOM 1247 C CA . LYS A 1 161 ? 17.741 -25.962 -27.641 1.00 49.38 161 LYS A CA 1
ATOM 1248 C C . LYS A 1 161 ? 17.017 -27.315 -27.637 1.00 49.38 161 LYS A C 1
ATOM 1250 O O . LYS A 1 161 ? 16.565 -27.747 -26.581 1.00 49.38 161 LYS A O 1
ATOM 1255 N N . GLY A 1 162 ? 16.951 -27.973 -28.791 1.00 40.19 162 GLY A N 1
ATOM 1256 C CA . GLY A 1 162 ? 16.488 -29.351 -28.954 1.00 40.19 162 GLY A CA 1
ATOM 1257 C C . GLY A 1 162 ? 17.171 -29.970 -30.171 1.00 40.19 162 GLY A C 1
ATOM 1258 O O . GLY A 1 162 ? 17.107 -29.413 -31.262 1.00 40.19 162 GLY A O 1
ATOM 1259 N N . ALA A 1 163 ? 17.904 -31.054 -29.937 1.00 51.28 163 ALA A N 1
ATOM 1260 C CA . ALA A 1 163 ? 18.731 -31.775 -30.894 1.00 51.28 163 ALA A CA 1
ATOM 1261 C C . ALA A 1 163 ? 17.914 -32.736 -31.773 1.00 51.28 163 ALA A C 1
ATOM 1263 O O . ALA A 1 163 ? 16.926 -33.284 -31.295 1.00 51.28 163 ALA A O 1
ATOM 1264 N N . ALA A 1 164 ? 18.387 -33.007 -32.995 1.00 52.06 164 ALA A N 1
ATOM 1265 C CA . ALA A 1 164 ? 18.251 -34.312 -33.654 1.00 52.06 164 ALA A CA 1
ATOM 1266 C C . ALA A 1 164 ? 19.133 -34.380 -34.914 1.00 52.06 164 ALA A C 1
ATOM 1268 O O . ALA A 1 164 ? 18.853 -33.750 -35.930 1.00 52.06 164 ALA A O 1
ATOM 1269 N N . THR A 1 165 ? 20.196 -35.174 -34.845 1.00 54.69 165 THR A N 1
ATOM 1270 C CA . THR A 1 165 ? 20.898 -35.743 -35.996 1.00 54.69 165 THR A CA 1
ATOM 1271 C C . THR A 1 165 ? 20.115 -36.952 -36.507 1.00 54.69 165 THR A C 1
ATOM 1273 O O . THR A 1 165 ? 19.773 -37.825 -35.714 1.00 54.69 165 THR A O 1
ATOM 1276 N N . ARG A 1 166 ? 19.883 -37.064 -37.823 1.00 53.59 166 ARG A N 1
ATOM 1277 C CA . ARG A 1 166 ? 19.626 -38.354 -38.489 1.00 53.59 166 ARG A CA 1
ATOM 1278 C C . ARG A 1 166 ? 20.181 -38.354 -39.920 1.00 53.59 166 ARG A C 1
ATOM 1280 O O . ARG A 1 166 ? 19.932 -37.445 -40.700 1.00 53.59 166 ARG A O 1
ATOM 1287 N N . LYS A 1 167 ? 20.980 -39.391 -40.184 1.00 60.19 167 LYS A N 1
ATOM 1288 C CA . LYS A 1 167 ? 21.625 -39.798 -41.446 1.00 60.19 167 LYS A CA 1
ATOM 1289 C C . LYS A 1 167 ? 20.588 -40.086 -42.549 1.00 60.19 167 LYS A C 1
ATOM 1291 O O . LYS A 1 167 ? 19.533 -40.621 -42.210 1.00 60.19 167 LYS A O 1
ATOM 1296 N N . PRO A 1 168 ? 20.902 -39.882 -43.842 1.00 55.66 168 PRO A N 1
ATOM 1297 C CA . PRO A 1 168 ? 20.126 -40.481 -44.921 1.00 55.66 168 PRO A CA 1
ATOM 1298 C C . PRO A 1 168 ? 20.516 -41.959 -45.090 1.00 55.66 168 PRO A C 1
ATOM 1300 O O . PRO A 1 168 ? 21.698 -42.288 -45.202 1.00 55.66 168 PRO A O 1
ATOM 1303 N N . ALA A 1 169 ? 19.524 -42.850 -45.093 1.00 59.97 169 ALA A N 1
ATOM 1304 C CA . ALA A 1 169 ? 19.677 -44.215 -45.584 1.00 59.97 169 ALA A CA 1
ATOM 1305 C C . ALA A 1 169 ? 19.333 -44.227 -47.078 1.00 59.97 169 ALA A C 1
ATOM 1307 O O . ALA A 1 169 ? 18.283 -43.732 -47.482 1.00 59.97 169 ALA A O 1
ATOM 1308 N N . GLN A 1 170 ? 20.258 -44.756 -47.875 1.00 56.94 170 GLN A N 1
ATOM 1309 C CA . GLN A 1 170 ? 20.056 -45.074 -49.282 1.00 56.94 170 GLN A CA 1
ATOM 1310 C C . GLN A 1 170 ? 18.999 -46.175 -49.423 1.00 56.94 170 GLN A C 1
ATOM 1312 O O . GLN A 1 170 ? 18.990 -47.118 -48.631 1.00 56.94 170 GLN A O 1
ATOM 1317 N N . LEU A 1 171 ? 18.172 -46.091 -50.465 1.00 57.41 171 LEU A N 1
ATOM 1318 C CA . LEU A 1 171 ? 17.485 -47.254 -51.013 1.00 57.41 171 LEU A CA 1
ATOM 1319 C C . LEU A 1 171 ? 17.684 -47.257 -52.531 1.00 57.41 171 LEU A C 1
ATOM 1321 O O . LEU A 1 171 ? 17.191 -46.394 -53.253 1.00 57.41 171 LEU A O 1
ATOM 1325 N N . SER A 1 172 ? 18.497 -48.209 -52.963 1.00 50.56 172 SER A N 1
ATOM 1326 C CA . SER A 1 172 ? 18.751 -48.627 -54.334 1.00 50.56 172 SER A CA 1
ATOM 1327 C C . SER A 1 172 ? 17.490 -49.231 -54.963 1.00 50.56 172 SER A C 1
ATOM 1329 O O . SER A 1 172 ? 16.912 -50.152 -54.390 1.00 50.56 172 SER A O 1
ATOM 1331 N N . LEU A 1 173 ? 17.103 -48.743 -56.145 1.00 52.84 173 LEU A N 1
ATOM 1332 C CA . LEU A 1 173 ? 16.297 -49.492 -57.112 1.00 52.84 173 LEU A CA 1
ATOM 1333 C C . LEU A 1 173 ? 17.257 -50.140 -58.109 1.00 52.84 173 LEU A C 1
ATOM 1335 O O . LEU A 1 173 ? 17.909 -49.396 -58.835 1.00 52.84 173 LEU A O 1
ATOM 1339 N N . PHE A 1 174 ? 17.317 -51.471 -58.126 1.00 61.50 174 PHE A N 1
ATOM 1340 C CA . PHE A 1 174 ? 17.516 -52.336 -59.296 1.00 61.50 174 PHE A CA 1
ATOM 1341 C C . PHE A 1 174 ? 17.018 -53.735 -58.934 1.00 61.50 174 PHE A C 1
ATOM 1343 O O . PHE A 1 174 ? 17.299 -54.169 -57.793 1.00 61.50 174 PHE A O 1
#

Secondary structure (DSSP, 8-state):
-PPS-PPP---------S---HHHHHHHHHHHHHHTTSHHHHT----HHHHHHHHHHHHHHHHHHHHHHHHHHTSSSS-TTTTS-S-SSSSHHHHHHHHTT-SSHHHHHHHH---SSSPPPHHHHHHHHHHHHHHHHHHH-S---SS-------------------PPPP----

Organism: NCBI:txid2558360

Foldseek 3Di:
DQDDDDDPLDDPDDDDDDDPPVVLLVSLVVLLVVLCVDPQLVPQAQDPVQLVVQLQAFLVNLLVVLLVLCVQAEQALDGPPFVPRADCDDHLLSSLCRNNLNNGQVSCCRRVVDHHRHGDDPSRSVSSSVSSSSVSCVRNPDHRDHDNPPDDDDDDPDDDDDDDDDDDDDDDDD

Radius of gyration: 23.42 Å; chains: 1; bounding box: 40×75×81 Å

Sequence (174 aa):
MPPAGAPPISAKADSERGSASPDTQAAFGEILAQLKTSEFRARFSLSRDLQAYARRKGLLALQEHAERFISERLAPAQPFKDGKQTPMKGHPVFLAQHACACCCRSCLEKWHHIPKGRPLSEPEKAFIIALLLAWISQKTQGSLQQEPNLEEAPVTPRRRKGAATRKPAQLSLF